Protein AF-A0A8S8XJ98-F1 (afdb_monomer_lite)

Structure (mmCIF, N/CA/C/O backbone):
data_AF-A0A8S8XJ98-F1
#
_entry.id   AF-A0A8S8XJ98-F1
#
loop_
_atom_site.group_PDB
_atom_site.id
_atom_site.type_symbol
_atom_site.label_atom_id
_atom_site.label_alt_id
_atom_site.label_comp_id
_atom_site.label_asym_id
_atom_site.label_entity_id
_atom_site.label_seq_id
_atom_site.pdbx_PDB_ins_code
_atom_site.Cartn_x
_atom_site.Cartn_y
_atom_site.Cartn_z
_atom_site.occupancy
_atom_site.B_iso_or_equiv
_atom_site.auth_seq_id
_atom_site.auth_comp_id
_atom_site.auth_asym_id
_atom_site.auth_atom_id
_atom_site.pdbx_PDB_model_num
ATOM 1 N N . MET A 1 1 ? -24.842 2.646 -6.558 1.00 54.59 1 MET A N 1
ATOM 2 C CA . MET A 1 1 ? -24.033 3.280 -5.489 1.00 54.59 1 MET A CA 1
ATOM 3 C C . MET A 1 1 ? -22.585 2.848 -5.665 1.00 54.59 1 MET A C 1
ATOM 5 O O . MET A 1 1 ? -22.363 1.654 -5.810 1.00 54.59 1 MET A O 1
ATOM 9 N N . ASN A 1 2 ? -21.623 3.777 -5.710 1.00 56.75 2 ASN A N 1
ATOM 10 C CA . ASN A 1 2 ? -20.201 3.430 -5.819 1.00 56.75 2 ASN A CA 1
ATOM 11 C C . ASN A 1 2 ? -19.710 2.863 -4.468 1.00 56.75 2 ASN A C 1
ATOM 13 O O . ASN A 1 2 ? -19.819 3.575 -3.466 1.00 56.75 2 ASN A O 1
ATOM 17 N N . PRO A 1 3 ? -19.207 1.615 -4.400 1.00 67.69 3 PRO A N 1
ATOM 18 C CA . PRO A 1 3 ? -18.724 1.029 -3.147 1.00 67.69 3 PRO A CA 1
ATOM 19 C C . PRO A 1 3 ? -17.440 1.696 -2.628 1.00 67.69 3 PRO A C 1
ATOM 21 O O . PRO A 1 3 ? -17.102 1.536 -1.455 1.00 67.69 3 PRO A O 1
ATOM 24 N N . TYR A 1 4 ? -16.737 2.464 -3.467 1.00 66.00 4 TYR A N 1
ATOM 25 C CA . TYR A 1 4 ? -15.503 3.154 -3.104 1.00 66.00 4 TYR A CA 1
ATOM 26 C C . TYR A 1 4 ? -15.756 4.651 -2.933 1.00 66.00 4 TYR A C 1
ATOM 28 O O . TYR A 1 4 ? -16.035 5.364 -3.894 1.00 66.00 4 TYR A O 1
ATOM 36 N N . LYS A 1 5 ? -15.629 5.146 -1.695 1.00 78.12 5 LYS A N 1
ATOM 37 C CA . LYS A 1 5 ? -15.804 6.577 -1.386 1.00 78.12 5 LYS A CA 1
ATOM 38 C C . LYS A 1 5 ? -14.727 7.474 -2.014 1.00 78.12 5 LYS A C 1
ATOM 40 O O . LYS A 1 5 ? -14.955 8.672 -2.127 1.00 78.12 5 LYS A O 1
ATOM 45 N N . MET A 1 6 ? -13.565 6.924 -2.381 1.00 88.06 6 MET A N 1
ATOM 46 C CA . MET A 1 6 ? -12.411 7.677 -2.882 1.00 88.06 6 MET A CA 1
ATOM 47 C C . MET A 1 6 ? -11.486 6.773 -3.709 1.00 88.06 6 MET A C 1
ATOM 49 O O . MET A 1 6 ? -11.218 5.644 -3.302 1.00 88.06 6 MET A O 1
ATOM 53 N N . VAL A 1 7 ? -10.982 7.282 -4.838 1.00 92.06 7 VAL A N 1
ATOM 54 C CA . VAL A 1 7 ? -9.967 6.629 -5.682 1.00 92.06 7 VAL A CA 1
ATOM 55 C C . VAL A 1 7 ? -8.802 7.600 -5.863 1.00 92.06 7 VAL A C 1
ATOM 57 O O . VAL A 1 7 ? -9.018 8.750 -6.237 1.00 92.06 7 VAL A O 1
ATOM 60 N N . ILE A 1 8 ? -7.579 7.146 -5.582 1.00 93.31 8 ILE A N 1
ATOM 61 C CA . ILE A 1 8 ? -6.351 7.944 -5.697 1.00 93.31 8 ILE A CA 1
ATOM 62 C C . ILE A 1 8 ? -5.425 7.244 -6.691 1.00 93.31 8 ILE A C 1
ATOM 64 O O . ILE A 1 8 ? -5.060 6.091 -6.478 1.00 93.31 8 ILE A O 1
ATOM 68 N N . ALA A 1 9 ? -5.035 7.945 -7.756 1.00 93.38 9 ALA A N 1
ATOM 69 C CA . ALA A 1 9 ? -4.080 7.453 -8.744 1.00 93.38 9 ALA A CA 1
ATOM 70 C C . ALA A 1 9 ? -2.730 8.159 -8.570 1.00 93.38 9 ALA A C 1
ATOM 72 O O . ALA A 1 9 ? -2.649 9.384 -8.650 1.00 93.38 9 ALA A O 1
ATOM 73 N N . VAL A 1 10 ? -1.665 7.385 -8.350 1.00 91.69 10 VAL A N 1
ATOM 74 C CA . VAL A 1 10 ? -0.290 7.900 -8.274 1.00 91.69 10 VAL A CA 1
ATOM 75 C C . VAL A 1 10 ? 0.404 7.616 -9.603 1.00 91.69 10 VAL A C 1
ATOM 77 O O . VAL A 1 10 ? 0.909 6.520 -9.832 1.00 91.69 10 VAL A O 1
ATOM 80 N N . ALA A 1 11 ? 0.415 8.608 -10.493 1.00 90.88 11 ALA A N 1
ATOM 81 C CA . ALA A 1 11 ? 0.942 8.476 -11.848 1.00 90.88 11 ALA A CA 1
ATOM 82 C C . ALA A 1 11 ? 2.045 9.504 -12.137 1.00 90.88 11 ALA A C 1
ATOM 84 O O . ALA A 1 11 ? 1.982 10.655 -11.717 1.00 90.88 11 ALA A O 1
ATOM 85 N N . ASN A 1 12 ? 3.069 9.068 -12.868 1.00 87.25 12 ASN A N 1
ATOM 86 C CA . ASN A 1 12 ? 4.161 9.888 -13.390 1.00 87.25 12 ASN A CA 1
ATOM 87 C C . ASN A 1 12 ? 4.831 9.115 -14.537 1.00 87.25 12 ASN A C 1
ATOM 89 O O . ASN A 1 12 ? 5.216 7.955 -14.352 1.00 87.25 12 ASN A O 1
ATOM 93 N N . GLN A 1 13 ? 4.988 9.763 -15.693 1.00 83.12 13 GLN A N 1
ATOM 94 C CA . GLN A 1 13 ? 5.573 9.184 -16.908 1.00 83.12 13 GLN A CA 1
ATOM 95 C C . GLN A 1 13 ? 7.052 8.790 -16.766 1.00 83.12 13 GLN A C 1
ATOM 97 O O . GLN A 1 13 ? 7.554 7.985 -17.544 1.00 83.12 13 GLN A O 1
ATOM 102 N N . LYS A 1 14 ? 7.763 9.339 -15.774 1.00 85.25 14 LYS A N 1
ATOM 103 C CA . LYS A 1 14 ? 9.178 9.054 -15.529 1.00 85.25 14 LYS A CA 1
ATOM 104 C C . LYS A 1 14 ? 9.357 7.910 -14.518 1.00 85.25 14 LYS A C 1
ATOM 106 O O . LYS A 1 14 ? 8.687 7.843 -13.479 1.00 85.25 14 LYS A O 1
ATOM 111 N N . GLY A 1 15 ? 10.268 6.986 -14.830 1.00 84.19 15 GLY A N 1
ATOM 112 C CA . GLY A 1 15 ? 10.720 5.930 -13.915 1.00 84.19 15 GLY A CA 1
ATOM 113 C C . GLY A 1 15 ? 11.525 6.492 -12.736 1.00 84.19 15 GLY A C 1
ATOM 114 O O . GLY A 1 15 ? 12.119 7.561 -12.838 1.00 84.19 15 GLY A O 1
ATOM 115 N N . GLY A 1 16 ? 11.526 5.799 -11.593 1.00 84.94 16 GLY A N 1
ATOM 116 C CA . GLY A 1 16 ? 12.308 6.218 -10.418 1.00 84.94 16 GLY A CA 1
ATOM 117 C C . GLY A 1 16 ? 11.758 7.428 -9.644 1.00 84.94 16 GLY A C 1
ATOM 118 O O . GLY A 1 16 ? 12.432 7.947 -8.765 1.00 84.94 16 GLY A O 1
ATOM 119 N N . CYS A 1 17 ? 10.528 7.876 -9.917 1.00 89.88 17 CYS A N 1
ATOM 120 C CA . CYS A 1 17 ? 9.894 9.012 -9.226 1.00 89.88 17 CYS A CA 1
ATOM 121 C C . CYS A 1 17 ? 9.135 8.633 -7.941 1.00 89.88 17 CYS A C 1
ATOM 123 O O . CYS A 1 17 ? 8.178 9.308 -7.579 1.00 89.88 17 CYS A O 1
ATOM 125 N N . ALA A 1 18 ? 9.505 7.527 -7.292 1.00 89.94 18 ALA A N 1
ATOM 126 C CA . ALA A 1 18 ? 8.911 7.058 -6.035 1.00 89.94 18 ALA A CA 1
ATOM 127 C C . ALA A 1 18 ? 7.388 6.780 -6.049 1.00 89.94 18 ALA A C 1
ATOM 129 O O . ALA A 1 18 ? 6.792 6.662 -4.985 1.0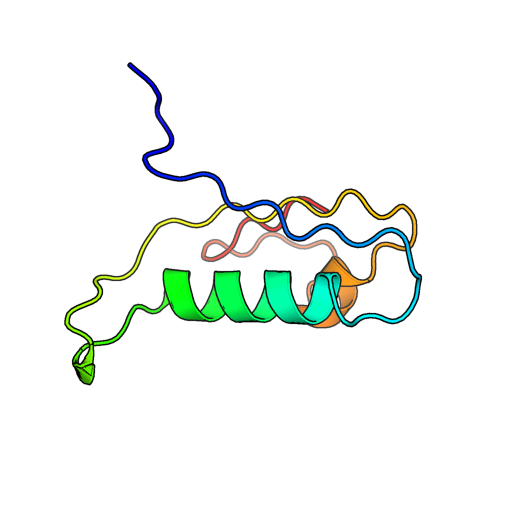0 89.94 18 ALA A O 1
ATOM 130 N N . LYS A 1 19 ? 6.750 6.605 -7.221 1.00 91.62 19 LYS A N 1
ATOM 131 C CA . LYS A 1 19 ? 5.297 6.334 -7.344 1.00 91.62 19 LYS A CA 1
ATOM 132 C C . LYS A 1 19 ? 4.819 5.210 -6.419 1.00 91.62 19 LYS A C 1
ATOM 134 O O . LYS A 1 19 ? 3.918 5.414 -5.609 1.00 91.62 19 LYS A O 1
ATOM 139 N N . THR A 1 20 ? 5.464 4.048 -6.508 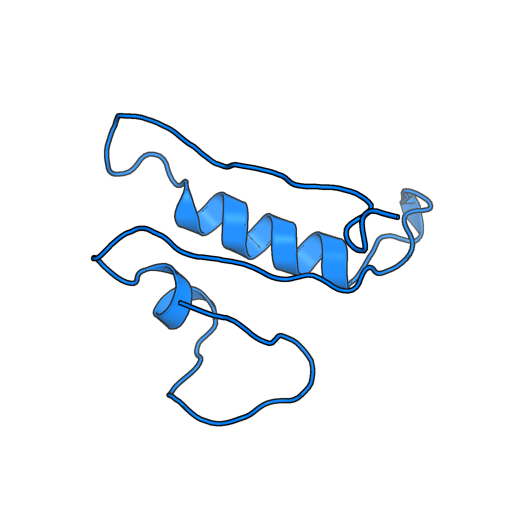1.00 88.69 20 THR A N 1
ATOM 140 C CA . THR A 1 20 ? 5.145 2.871 -5.695 1.00 88.69 20 THR A CA 1
ATOM 141 C C . THR A 1 20 ? 5.360 3.150 -4.213 1.00 88.69 20 THR A C 1
ATOM 143 O O . THR A 1 20 ? 4.474 2.898 -3.405 1.00 88.69 20 THR A O 1
ATOM 146 N N . THR A 1 21 ? 6.491 3.760 -3.851 1.00 89.88 21 THR A N 1
ATOM 147 C CA . THR A 1 21 ? 6.810 4.140 -2.468 1.00 89.88 21 THR A CA 1
ATOM 148 C C . THR A 1 21 ? 5.762 5.084 -1.880 1.00 89.88 21 THR A C 1
ATOM 150 O O . THR A 1 21 ? 5.338 4.908 -0.738 1.00 89.88 21 THR A O 1
ATOM 153 N N . THR A 1 22 ? 5.309 6.071 -2.652 1.00 92.62 22 THR A N 1
ATOM 154 C CA . THR A 1 22 ? 4.245 6.988 -2.246 1.00 92.62 22 THR A CA 1
ATOM 155 C C . THR A 1 22 ? 2.923 6.249 -2.073 1.00 92.62 22 THR A C 1
ATOM 157 O O . THR A 1 22 ? 2.273 6.424 -1.046 1.00 92.62 22 THR A O 1
ATOM 160 N N . ALA A 1 23 ? 2.536 5.398 -3.026 1.00 91.88 23 ALA A N 1
ATOM 161 C CA . ALA A 1 23 ? 1.277 4.661 -2.973 1.00 91.88 23 ALA A CA 1
ATOM 162 C C . ALA A 1 23 ? 1.219 3.688 -1.778 1.00 91.88 23 ALA A C 1
ATOM 164 O O . ALA A 1 23 ? 0.231 3.673 -1.044 1.00 91.88 23 ALA A O 1
ATOM 165 N N . VAL A 1 24 ? 2.307 2.952 -1.525 1.00 89.00 24 VAL A N 1
ATOM 166 C CA . VAL A 1 24 ? 2.484 2.040 -0.379 1.00 89.00 24 VAL A CA 1
ATOM 167 C C . VAL A 1 24 ? 2.323 2.788 0.947 1.00 89.00 24 VAL A C 1
ATOM 169 O O . VAL A 1 24 ? 1.509 2.406 1.790 1.00 89.00 24 VAL A O 1
ATOM 172 N N . ASN A 1 25 ? 3.067 3.883 1.133 1.00 90.25 25 ASN A N 1
ATOM 173 C CA . ASN A 1 25 ? 3.040 4.637 2.387 1.00 90.25 25 ASN A CA 1
ATOM 174 C C . ASN A 1 25 ? 1.706 5.352 2.606 1.00 90.25 25 ASN A C 1
ATOM 176 O O . ASN A 1 25 ? 1.205 5.388 3.730 1.00 90.25 25 ASN A O 1
ATOM 180 N N . LEU A 1 26 ? 1.103 5.879 1.540 1.00 92.31 26 LEU A N 1
ATOM 181 C CA . LEU A 1 26 ? -0.222 6.481 1.606 1.00 92.31 26 LEU A CA 1
ATOM 182 C C . LEU A 1 26 ? -1.271 5.444 2.025 1.00 92.31 26 LEU A C 1
ATOM 184 O O . LEU A 1 26 ? -2.061 5.714 2.927 1.00 92.31 26 LEU A O 1
ATOM 188 N N . ALA A 1 27 ? -1.242 4.244 1.438 1.00 90.69 27 ALA A N 1
ATOM 189 C CA . ALA A 1 27 ? -2.146 3.159 1.807 1.00 90.69 27 ALA A CA 1
ATOM 190 C C . ALA A 1 27 ? -1.995 2.754 3.283 1.00 90.69 27 ALA A C 1
ATOM 192 O O . ALA A 1 27 ? -2.997 2.622 3.987 1.00 90.69 27 ALA A O 1
ATOM 193 N N . ALA A 1 28 ? -0.757 2.624 3.771 1.00 89.00 28 ALA A N 1
ATOM 194 C CA . ALA A 1 28 ? -0.472 2.294 5.167 1.00 89.00 28 ALA A CA 1
ATOM 195 C C . ALA A 1 28 ? -0.903 3.399 6.150 1.00 89.00 28 ALA A C 1
ATOM 197 O O . ALA A 1 28 ? -1.367 3.109 7.253 1.00 89.00 28 ALA A O 1
ATOM 198 N N . ALA A 1 29 ? -0.757 4.671 5.774 1.00 91.69 29 ALA A N 1
ATOM 199 C CA . ALA A 1 29 ? -1.198 5.792 6.599 1.00 91.69 29 ALA A CA 1
ATOM 200 C C . ALA A 1 29 ? -2.732 5.874 6.667 1.00 91.69 29 ALA A C 1
ATOM 202 O O . ALA A 1 29 ? -3.296 6.053 7.746 1.00 91.69 29 ALA A O 1
ATOM 203 N N . LEU A 1 30 ? -3.414 5.689 5.532 1.00 91.38 30 LEU A N 1
ATOM 204 C CA . LEU A 1 30 ? -4.877 5.697 5.453 1.00 91.38 30 LEU A CA 1
ATOM 205 C C . LEU A 1 30 ? -5.506 4.513 6.196 1.00 91.38 30 LEU A C 1
ATOM 207 O O . LEU A 1 30 ? -6.543 4.685 6.837 1.00 91.38 30 LEU A O 1
ATOM 211 N N . SER A 1 31 ? -4.884 3.331 6.158 1.00 89.94 31 SER A N 1
ATOM 212 C CA . SER A 1 31 ? -5.389 2.170 6.897 1.00 89.94 31 SER A CA 1
ATOM 213 C C . SER A 1 31 ? -5.300 2.354 8.411 1.00 89.94 31 SER A C 1
ATOM 215 O O . SER A 1 31 ? -6.204 1.938 9.129 1.00 89.94 31 SER A O 1
ATOM 217 N N . LYS A 1 32 ? -4.258 3.039 8.900 1.00 91.44 32 LYS A N 1
ATOM 218 C CA . LYS A 1 32 ? -4.079 3.361 10.325 1.00 91.44 32 LYS A CA 1
ATOM 219 C C . LYS A 1 32 ? -4.932 4.543 10.793 1.00 91.44 32 LYS A C 1
ATOM 221 O O . LYS A 1 32 ? -5.341 4.580 11.953 1.00 91.44 32 LYS A O 1
ATOM 226 N N . GLY A 1 33 ? -5.191 5.510 9.915 1.00 91.19 33 GLY A N 1
ATOM 227 C CA . GLY A 1 33 ? -5.790 6.789 10.290 1.00 91.19 33 GLY A CA 1
ATOM 228 C C . GLY A 1 33 ? -4.854 7.652 11.151 1.00 91.19 33 GLY A C 1
ATOM 229 O O . GLY A 1 33 ? -3.679 7.348 11.357 1.00 91.19 33 GLY A O 1
ATOM 230 N N . SER A 1 34 ? -5.370 8.770 11.661 1.00 93.50 34 SER A N 1
ATOM 231 C CA . SER A 1 34 ? -4.625 9.726 12.484 1.00 93.50 34 SER A CA 1
ATOM 232 C C . SER A 1 34 ? -5.546 10.458 13.457 1.00 93.50 34 SER A C 1
ATOM 234 O O . SER A 1 34 ? -6.370 11.281 13.059 1.00 93.50 34 SER A O 1
ATOM 236 N N . LYS A 1 35 ? -5.360 10.228 14.764 1.00 92.06 35 LYS A N 1
ATOM 237 C CA . LYS A 1 35 ? -6.109 10.941 15.816 1.00 92.06 35 LYS A CA 1
ATOM 238 C C . LYS A 1 35 ? -5.824 12.446 15.802 1.00 92.06 35 LYS A C 1
ATOM 240 O O . LYS A 1 35 ? -6.750 13.242 15.923 1.00 92.06 35 LYS A O 1
ATOM 245 N N . ARG A 1 36 ? -4.559 12.840 15.586 1.00 95.94 36 ARG A N 1
ATOM 246 C CA . ARG A 1 36 ? -4.138 14.252 15.514 1.00 95.94 36 ARG A CA 1
ATOM 247 C C . ARG A 1 36 ? -4.826 14.992 14.364 1.00 95.94 36 ARG A C 1
ATOM 249 O O . ARG A 1 36 ? -5.219 16.138 14.534 1.00 95.94 36 ARG A O 1
ATOM 256 N N . GLN A 1 37 ? -4.981 14.333 13.216 1.00 93.25 37 GLN A N 1
ATOM 257 C CA . GLN A 1 37 ? -5.637 14.899 12.031 1.00 93.25 37 GLN A CA 1
ATOM 258 C C . GLN A 1 37 ? -7.141 14.585 11.969 1.00 93.25 37 GLN A C 1
ATOM 260 O O . GLN A 1 37 ? -7.776 14.893 10.966 1.00 93.25 37 GLN A O 1
ATOM 265 N N . LYS A 1 38 ? -7.720 13.978 13.020 1.00 93.81 38 LYS A N 1
ATOM 266 C CA . LYS A 1 38 ? -9.124 13.527 13.069 1.00 93.81 38 LYS A CA 1
ATOM 267 C C . LYS A 1 38 ? -9.525 12.655 11.865 1.00 93.81 38 LYS A C 1
ATOM 269 O O . LYS A 1 38 ? -10.671 12.682 11.425 1.00 93.81 38 LYS A O 1
ATOM 274 N N . LEU A 1 39 ? -8.582 11.868 11.348 1.00 89.69 39 LEU A N 1
ATOM 275 C CA . LEU A 1 39 ? -8.785 10.964 10.223 1.00 89.69 39 LEU A CA 1
ATOM 276 C C . LEU A 1 39 ? -9.041 9.545 10.755 1.00 89.69 39 LEU A C 1
ATOM 278 O O . LEU A 1 39 ? -8.131 8.965 11.354 1.00 89.69 39 LEU A O 1
ATOM 282 N N . PRO A 1 40 ? -10.242 8.968 10.588 1.00 90.50 40 PRO A N 1
ATOM 283 C CA . PRO A 1 40 ? -10.487 7.587 10.987 1.00 90.50 40 PRO A CA 1
ATOM 284 C C . PRO A 1 40 ? -9.721 6.605 10.081 1.00 90.50 40 PRO A C 1
ATOM 286 O O . PRO A 1 40 ? -9.454 6.932 8.922 1.00 90.50 40 PRO A O 1
ATOM 289 N N . PRO A 1 41 ? -9.383 5.403 10.578 1.00 90.12 41 PRO A N 1
ATOM 290 C CA . PRO A 1 41 ? -8.832 4.342 9.742 1.00 90.12 41 PRO A CA 1
ATOM 291 C C . PRO A 1 41 ? -9.809 3.975 8.619 1.00 90.12 41 PRO A C 1
ATOM 293 O O . PRO A 1 41 ? -11.026 3.926 8.824 1.00 90.12 41 PRO A O 1
ATOM 296 N N . ALA A 1 42 ? -9.275 3.707 7.430 1.00 88.50 42 ALA A N 1
ATOM 297 C CA . ALA A 1 42 ? -10.050 3.333 6.254 1.00 88.50 42 ALA A CA 1
ATOM 298 C C . ALA A 1 42 ? -9.680 1.933 5.758 1.00 88.50 42 ALA A C 1
ATOM 300 O O . ALA A 1 42 ? -8.531 1.503 5.824 1.00 88.50 42 ALA A O 1
ATOM 301 N N . LYS A 1 43 ? -10.651 1.223 5.179 1.00 89.00 43 LYS A N 1
ATOM 302 C CA . LYS A 1 43 ? -10.354 0.010 4.415 1.00 89.00 43 LYS A CA 1
ATOM 303 C C . LYS A 1 43 ? -9.729 0.420 3.084 1.00 89.00 43 LYS A C 1
ATOM 305 O O . LYS A 1 43 ? -10.386 1.083 2.284 1.00 89.00 43 LYS A O 1
ATOM 310 N N . VAL A 1 44 ? -8.479 0.030 2.860 1.00 88.69 44 VAL A N 1
ATOM 311 C CA . VAL A 1 44 ? -7.706 0.415 1.673 1.00 88.69 44 VAL A CA 1
ATOM 312 C C . VAL A 1 44 ? -7.491 -0.793 0.767 1.00 88.69 44 VAL A C 1
ATOM 314 O O . VAL A 1 44 ? -7.179 -1.885 1.238 1.00 88.69 44 VAL A O 1
ATOM 317 N N . LEU A 1 45 ? -7.653 -0.579 -0.538 1.00 88.50 45 LEU A N 1
ATOM 318 C CA . LEU A 1 45 ? -7.188 -1.474 -1.590 1.00 88.50 45 LEU A CA 1
ATOM 319 C C . LEU A 1 45 ? -6.080 -0.746 -2.347 1.00 88.50 45 LEU A C 1
ATOM 321 O O . LEU A 1 45 ? -6.311 0.343 -2.869 1.00 88.50 45 LEU A O 1
ATOM 325 N N . LEU A 1 46 ? -4.895 -1.346 -2.387 1.00 87.06 46 LEU A N 1
ATOM 326 C CA . LEU A 1 46 ? -3.791 -0.874 -3.207 1.00 87.06 46 LEU A CA 1
ATOM 327 C C . LEU A 1 46 ? -3.676 -1.775 -4.433 1.00 87.06 46 LEU A C 1
ATOM 329 O O . LEU A 1 46 ? -3.694 -2.998 -4.292 1.00 87.06 46 LEU A O 1
ATOM 333 N N . ILE A 1 47 ? -3.579 -1.145 -5.600 1.00 86.56 47 ILE A N 1
ATOM 334 C CA . ILE A 1 47 ? -3.411 -1.798 -6.896 1.00 86.56 47 ILE A CA 1
ATOM 335 C C . ILE A 1 47 ? -2.092 -1.289 -7.468 1.00 86.56 47 ILE A C 1
ATOM 337 O O . ILE A 1 47 ? -1.947 -0.081 -7.673 1.00 86.56 47 ILE A O 1
ATOM 341 N N . ASP A 1 48 ? -1.141 -2.192 -7.694 1.00 84.25 48 ASP A N 1
ATOM 342 C CA . ASP A 1 48 ? 0.087 -1.885 -8.427 1.00 84.25 48 ASP A CA 1
ATOM 343 C C . ASP A 1 48 ? -0.102 -2.304 -9.886 1.00 84.25 48 ASP A C 1
ATOM 345 O O . ASP A 1 48 ? -0.437 -3.446 -10.167 1.00 84.25 48 ASP A O 1
ATOM 349 N N . LEU A 1 49 ? 0.050 -1.363 -10.815 1.00 82.12 49 LEU A N 1
ATOM 350 C CA . LEU A 1 49 ? -0.042 -1.629 -12.257 1.00 82.12 49 LEU A CA 1
ATOM 351 C C . LEU A 1 49 ? 1.335 -1.551 -12.929 1.00 82.12 49 LEU A C 1
ATOM 353 O O . LEU A 1 49 ? 1.424 -1.505 -14.155 1.00 82.12 49 LEU A O 1
ATOM 357 N N . ASP A 1 50 ? 2.410 -1.491 -12.139 1.00 78.19 50 ASP A N 1
ATOM 358 C CA . ASP A 1 50 ? 3.774 -1.553 -12.643 1.00 78.19 50 ASP A CA 1
ATOM 359 C C . ASP A 1 50 ? 4.200 -3.027 -12.795 1.00 78.19 50 ASP A C 1
ATOM 361 O O . ASP A 1 50 ? 4.286 -3.743 -11.791 1.00 78.19 50 ASP A O 1
ATOM 365 N N . PRO A 1 51 ? 4.505 -3.506 -14.018 1.00 69.75 51 PRO A N 1
ATOM 366 C CA . PRO A 1 51 ? 4.914 -4.892 -14.246 1.00 69.75 51 PRO A CA 1
ATOM 367 C C . PRO A 1 51 ? 6.183 -5.302 -13.479 1.00 69.75 51 PRO A C 1
ATOM 369 O O . PRO A 1 51 ? 6.473 -6.492 -13.392 1.00 69.75 51 PRO A O 1
ATOM 372 N N . GLN A 1 52 ? 6.936 -4.352 -12.909 1.00 75.00 52 GLN A N 1
ATOM 373 C CA . GLN A 1 52 ? 8.108 -4.632 -12.075 1.00 75.00 52 GLN A CA 1
ATOM 374 C C . GLN A 1 52 ? 7.766 -5.122 -10.655 1.00 75.00 52 GLN A C 1
ATOM 376 O O . GLN A 1 52 ? 8.646 -5.626 -9.962 1.00 75.00 52 GLN A O 1
ATOM 381 N N . GLY A 1 53 ? 6.516 -4.990 -10.190 1.00 65.62 53 GLY A N 1
ATOM 382 C CA . GLY A 1 53 ? 6.066 -5.583 -8.922 1.00 65.62 53 GLY A CA 1
ATOM 383 C C . GLY A 1 53 ? 6.726 -5.016 -7.654 1.00 65.62 53 GLY A C 1
ATOM 384 O O . GLY A 1 53 ? 6.759 -5.682 -6.616 1.00 65.62 53 GLY A O 1
ATOM 385 N N . ASN A 1 54 ? 7.239 -3.782 -7.710 1.00 73.12 54 ASN A N 1
ATOM 386 C CA . ASN A 1 54 ? 7.941 -3.120 -6.601 1.00 73.12 54 ASN A CA 1
ATOM 387 C C . ASN A 1 54 ? 7.058 -2.895 -5.352 1.00 73.12 54 ASN A C 1
ATOM 389 O O . ASN A 1 54 ? 7.566 -2.617 -4.260 1.00 73.12 54 ASN A O 1
ATOM 393 N N . CYS A 1 55 ? 5.730 -2.984 -5.478 1.00 69.00 55 CYS A N 1
ATOM 394 C CA . CYS A 1 55 ? 4.822 -2.876 -4.340 1.00 69.00 55 CYS A CA 1
ATOM 395 C C . CYS A 1 55 ? 4.909 -4.097 -3.414 1.00 69.00 55 CYS A C 1
ATOM 397 O O . CYS A 1 55 ? 4.933 -3.932 -2.195 1.00 69.00 55 CYS A O 1
ATOM 399 N N . ALA A 1 56 ? 5.003 -5.314 -3.960 1.00 66.25 56 ALA A N 1
ATOM 400 C CA . ALA A 1 56 ? 5.000 -6.545 -3.166 1.00 66.25 56 ALA A CA 1
ATOM 401 C C . ALA A 1 56 ? 6.206 -6.618 -2.213 1.00 66.25 56 ALA A C 1
ATOM 403 O O . ALA A 1 56 ? 6.055 -6.935 -1.030 1.00 66.25 56 ALA A O 1
ATOM 404 N N . THR A 1 57 ? 7.390 -6.243 -2.706 1.00 65.62 57 THR A N 1
ATOM 405 C CA . THR A 1 57 ? 8.628 -6.170 -1.914 1.00 65.62 57 THR A CA 1
ATOM 406 C C . THR A 1 57 ? 8.541 -5.119 -0.810 1.00 65.62 57 THR A C 1
ATOM 408 O O . THR A 1 57 ? 8.960 -5.379 0.316 1.00 65.62 57 THR A O 1
ATOM 411 N N . SER A 1 58 ? 7.925 -3.965 -1.089 1.00 66.38 58 SER A N 1
ATOM 412 C CA . SER A 1 58 ? 7.768 -2.871 -0.120 1.00 6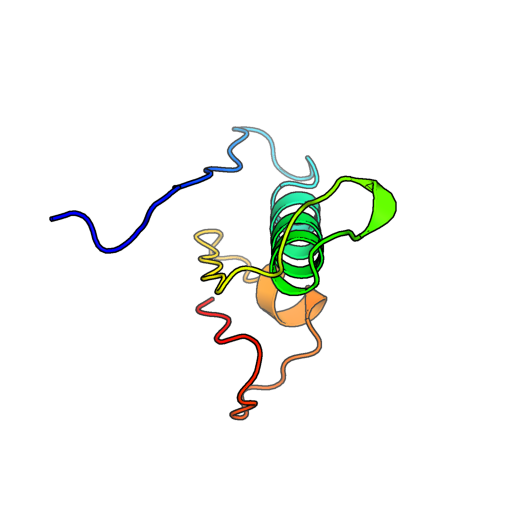6.38 58 SER A CA 1
ATOM 413 C C . SER A 1 58 ? 6.912 -3.242 1.100 1.00 66.38 58 SER A C 1
ATOM 415 O O . SER A 1 58 ? 7.083 -2.650 2.164 1.00 66.38 58 SER A O 1
ATOM 417 N N . PHE A 1 59 ? 6.007 -4.219 0.975 1.00 64.31 59 PHE A N 1
ATOM 418 C CA . PHE A 1 59 ? 5.188 -4.705 2.091 1.00 64.31 59 PHE A CA 1
ATOM 419 C C . PHE A 1 59 ? 5.756 -5.953 2.791 1.00 64.31 59 PHE A C 1
ATOM 421 O O . PHE A 1 59 ? 5.141 -6.433 3.741 1.00 64.31 59 PHE A O 1
ATOM 428 N N . GLY A 1 60 ? 6.896 -6.498 2.348 1.00 58.41 60 GLY A N 1
ATOM 429 C CA . GLY A 1 60 ? 7.457 -7.736 2.908 1.00 58.41 60 GLY A CA 1
ATOM 430 C C . GLY A 1 60 ? 6.536 -8.955 2.751 1.00 58.41 60 GLY A C 1
ATOM 431 O O . GLY A 1 60 ? 6.667 -9.930 3.489 1.00 58.41 60 GLY A O 1
ATOM 432 N N . VAL A 1 61 ? 5.572 -8.895 1.825 1.00 57.12 61 VAL A N 1
ATOM 433 C CA . VAL A 1 61 ? 4.576 -9.951 1.621 1.00 57.12 61 VAL A CA 1
ATOM 434 C C . VAL A 1 61 ? 5.167 -10.986 0.667 1.00 57.12 61 VAL A C 1
ATOM 436 O O . VAL A 1 61 ? 5.056 -10.862 -0.551 1.00 57.12 61 VAL A O 1
ATOM 439 N N . GLU A 1 62 ? 5.770 -12.046 1.209 1.00 53.44 62 GLU A N 1
ATOM 440 C CA . GLU A 1 62 ? 5.770 -13.332 0.502 1.00 53.44 62 GLU A CA 1
ATOM 441 C C . GLU A 1 62 ? 4.312 -13.757 0.284 1.00 53.44 62 GLU A C 1
ATOM 443 O O . GLU A 1 62 ? 3.480 -13.468 1.138 1.00 53.44 62 GLU A O 1
ATOM 448 N N . LYS A 1 63 ? 3.989 -14.425 -0.837 1.00 52.31 63 LYS A N 1
ATOM 449 C CA . LYS A 1 63 ? 2.635 -14.828 -1.301 1.00 52.31 63 LYS A CA 1
ATOM 450 C C . LYS A 1 63 ? 1.798 -15.657 -0.289 1.00 52.31 63 LYS A C 1
ATOM 452 O O . LYS A 1 63 ? 1.356 -16.765 -0.596 1.00 52.31 63 LYS A O 1
ATOM 457 N N . LYS A 1 64 ? 1.532 -15.162 0.918 1.00 42.69 64 LYS A N 1
ATOM 458 C CA . LYS A 1 64 ? 0.732 -15.810 1.955 1.00 42.69 64 LYS A CA 1
ATOM 459 C C . LYS A 1 64 ? -0.222 -14.819 2.611 1.00 42.69 64 LYS A C 1
ATOM 461 O O . LYS A 1 64 ? 0.118 -13.698 2.967 1.00 42.69 64 LYS A O 1
ATOM 466 N N . LYS A 1 65 ? -1.457 -15.307 2.736 1.00 43.47 65 LYS A N 1
ATOM 467 C CA . LYS A 1 65 ? -2.656 -14.646 3.256 1.00 43.47 65 LYS A CA 1
ATOM 468 C C . LYS A 1 65 ? -2.409 -14.011 4.632 1.00 43.47 6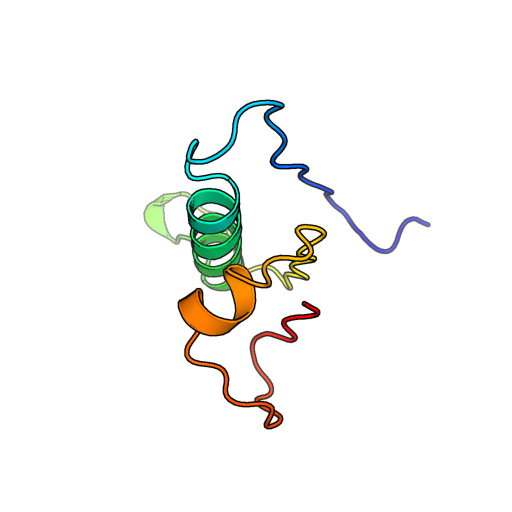5 LYS A C 1
ATOM 470 O O . LYS A 1 65 ? -2.264 -14.735 5.612 1.00 43.47 65 LYS A O 1
ATOM 475 N N . SER A 1 66 ? -2.487 -12.687 4.725 1.00 39.59 66 SER A N 1
ATOM 476 C CA . SER A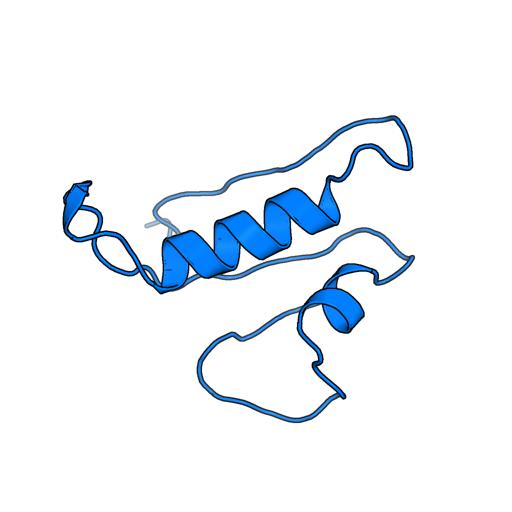 1 66 ? -2.663 -11.961 5.987 1.00 39.59 66 SER A CA 1
ATOM 477 C C . SER A 1 66 ? -3.851 -10.996 5.865 1.00 39.59 66 SER A C 1
ATOM 479 O O . SER A 1 66 ? -4.135 -10.445 4.803 1.00 39.59 66 SER A O 1
ATOM 481 N N . ASN A 1 67 ? -4.638 -10.890 6.937 1.00 44.28 67 ASN A N 1
ATOM 482 C CA . ASN A 1 67 ? -6.028 -10.418 6.900 1.00 44.28 67 ASN A CA 1
ATOM 483 C C . ASN A 1 67 ? -6.221 -8.907 7.146 1.00 44.28 67 ASN A C 1
ATOM 485 O O . ASN A 1 67 ? -7.355 -8.484 7.350 1.00 44.28 67 ASN A O 1
ATOM 489 N N . GLU A 1 68 ? -5.171 -8.083 7.075 1.00 50.78 68 GLU A N 1
ATOM 490 C CA . GLU A 1 68 ? -5.281 -6.639 7.377 1.00 50.78 68 GLU A CA 1
ATOM 491 C C . GLU A 1 68 ? -4.845 -5.682 6.255 1.00 50.78 68 GLU A C 1
ATOM 493 O O . GLU A 1 68 ? -5.209 -4.510 6.270 1.00 50.78 68 GLU A O 1
ATOM 498 N N . LEU A 1 69 ? -4.207 -6.179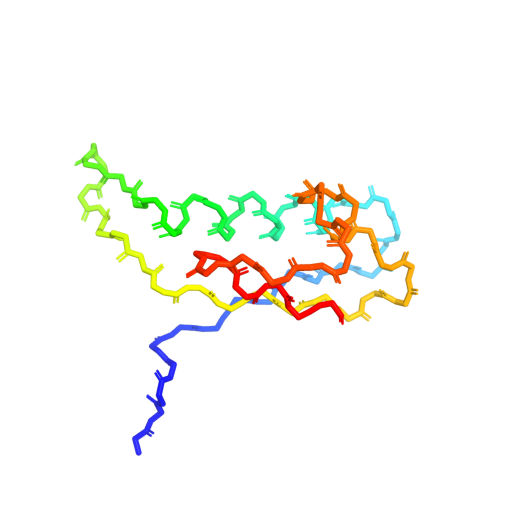 5.196 1.00 50.00 69 LEU A N 1
ATOM 499 C CA . LEU A 1 69 ? -4.067 -5.477 3.918 1.00 50.00 69 LEU A CA 1
ATOM 500 C C . LEU A 1 69 ? -4.117 -6.522 2.805 1.00 50.00 69 LEU A C 1
ATOM 502 O O . LEU A 1 69 ? -3.225 -7.355 2.678 1.00 50.00 69 LEU A O 1
ATOM 506 N N . ARG A 1 70 ? -5.178 -6.498 1.993 1.00 54.16 70 ARG A N 1
ATOM 507 C CA . ARG A 1 70 ? -5.215 -7.284 0.755 1.00 54.16 70 ARG A CA 1
ATOM 508 C C . ARG A 1 70 ? -4.468 -6.492 -0.308 1.00 54.16 70 ARG A C 1
ATOM 510 O O . ARG A 1 70 ? -5.079 -5.719 -1.040 1.00 54.16 70 ARG A O 1
ATOM 517 N N . THR A 1 71 ? -3.151 -6.641 -0.336 1.00 53.19 71 THR A N 1
ATOM 518 C CA . THR A 1 71 ? -2.339 -6.139 -1.443 1.00 53.19 71 THR A CA 1
ATOM 519 C C . THR A 1 71 ? -2.655 -6.990 -2.669 1.00 53.19 71 THR A C 1
ATOM 521 O O . THR A 1 71 ? -2.439 -8.201 -2.651 1.00 53.19 71 THR A O 1
ATOM 524 N N . ILE A 1 72 ? -3.216 -6.369 -3.706 1.00 54.84 72 ILE A N 1
ATOM 525 C CA . ILE A 1 72 ? -3.342 -6.973 -5.031 1.00 54.84 72 ILE A CA 1
ATOM 526 C C . ILE A 1 72 ? -2.274 -6.282 -5.878 1.00 54.84 72 ILE A C 1
ATOM 528 O O . ILE A 1 72 ? -2.478 -5.162 -6.344 1.00 54.84 72 ILE A O 1
ATOM 532 N N . CYS A 1 73 ? -1.100 -6.907 -5.950 1.00 50.94 73 CYS A N 1
ATOM 533 C CA . CYS A 1 73 ? -0.102 -6.593 -6.969 1.00 50.94 73 CYS A CA 1
ATOM 534 C C . CYS A 1 73 ? -0.457 -7.334 -8.254 1.00 50.94 73 CYS A C 1
ATOM 536 O O . CYS A 1 73 ? -0.942 -8.486 -8.138 1.00 50.94 73 CYS A O 1
#

pLDDT: mean 77.68, std 16.46, range [39.59, 95.94]

Secondary structure (DSSP, 8-state):
--S-S-------SSTTSSHHHHHHHHHHHHHH-BTTTTB------EE---TT-HHHHHTT--S---SS--EE-

Sequence (73 aa):
MNPYKMVIAVANQKGGCAKTTTAVNLAAALSKGSKRQKLPPAKVLLIDLDPQGNCATSFGVEKKKSNELRTIC

Radius of gyration: 13.19 Å; chains: 1; bounding box: 36×31×33 Å

Foldseek 3Di:
DDPDPDDDQQDDPDPPPCSLVVLLVVQVDQQPFDPVVPRDHDQDEGDDPDPVPVNCVVVVDDPDDDDRYPHDD